Protein AF-A0A7S2JVD3-F1 (afdb_monomer_lite)

Organism: NCBI:txid1333877

Structure (mmCIF, N/CA/C/O backbone):
data_AF-A0A7S2JVD3-F1
#
_entry.id   AF-A0A7S2JVD3-F1
#
loop_
_atom_site.group_PDB
_atom_site.id
_atom_site.type_symbol
_atom_site.label_atom_id
_atom_site.label_alt_id
_atom_site.label_comp_id
_atom_site.label_asym_id
_atom_site.label_entity_id
_atom_site.label_seq_id
_atom_site.pdbx_PDB_ins_code
_atom_site.Cartn_x
_atom_site.Cartn_y
_atom_site.Cartn_z
_atom_site.occupancy
_atom_site.B_iso_or_equiv
_atom_site.auth_seq_id
_atom_site.auth_comp_id
_atom_site.auth_asym_id
_atom_site.auth_atom_id
_atom_site.pdbx_PDB_model_num
ATOM 1 N N . VAL A 1 1 ? 14.426 -7.772 -4.885 1.00 55.00 1 VAL A N 1
ATOM 2 C CA . VAL A 1 1 ? 14.436 -6.760 -5.965 1.00 55.00 1 VAL A CA 1
ATOM 3 C C . VAL A 1 1 ? 14.516 -5.378 -5.334 1.00 55.00 1 VAL A C 1
ATOM 5 O O . VAL A 1 1 ? 13.864 -5.169 -4.320 1.00 55.00 1 VAL A O 1
ATOM 8 N N . HIS A 1 2 ? 15.338 -4.471 -5.868 1.00 58.81 2 HIS A N 1
ATOM 9 C CA . HIS A 1 2 ? 15.378 -3.064 -5.453 1.00 58.81 2 HIS A CA 1
ATOM 10 C C . HIS A 1 2 ? 15.161 -2.204 -6.701 1.00 58.81 2 HIS A C 1
ATOM 12 O O . HIS A 1 2 ? 16.033 -2.142 -7.566 1.00 58.81 2 HIS A O 1
ATOM 18 N N . LEU A 1 3 ? 13.979 -1.600 -6.816 1.00 63.31 3 LEU A N 1
ATOM 19 C CA . LEU A 1 3 ? 13.594 -0.755 -7.946 1.00 63.31 3 LEU A CA 1
ATOM 20 C C . LEU A 1 3 ? 13.657 0.706 -7.526 1.00 63.31 3 LEU A C 1
ATOM 22 O O . LEU 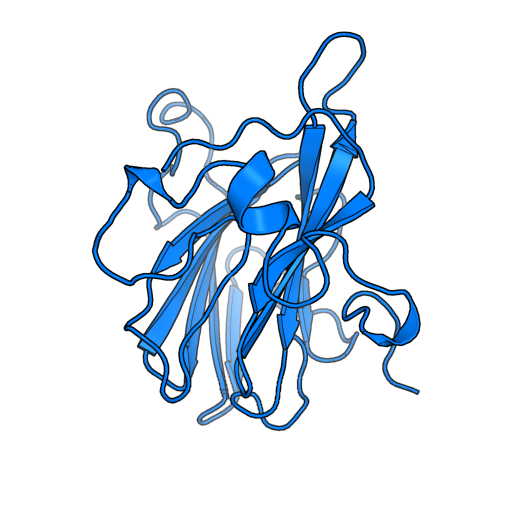A 1 3 ? 13.061 1.099 -6.525 1.00 63.31 3 LEU A O 1
ATOM 26 N N . ARG A 1 4 ? 14.378 1.511 -8.307 1.00 69.00 4 ARG A N 1
ATOM 27 C CA . ARG A 1 4 ? 14.451 2.956 -8.111 1.00 69.00 4 ARG A CA 1
ATOM 28 C C . ARG A 1 4 ? 13.531 3.638 -9.112 1.00 69.00 4 ARG A C 1
ATOM 30 O O . ARG A 1 4 ? 13.856 3.712 -10.292 1.00 69.00 4 ARG A O 1
ATOM 37 N N . ILE A 1 5 ? 12.409 4.140 -8.615 1.00 74.19 5 ILE A N 1
ATOM 38 C CA . ILE A 1 5 ? 11.438 4.906 -9.395 1.00 74.19 5 ILE A CA 1
ATOM 39 C C . ILE A 1 5 ? 11.741 6.389 -9.186 1.00 74.19 5 ILE A C 1
ATOM 41 O O . ILE A 1 5 ? 11.788 6.870 -8.054 1.00 74.19 5 ILE A O 1
ATOM 45 N N . LEU A 1 6 ? 12.033 7.094 -10.276 1.00 75.50 6 LEU A N 1
ATOM 46 C CA . LEU A 1 6 ? 12.283 8.541 -10.252 1.00 75.50 6 LEU A CA 1
ATOM 47 C C . LEU A 1 6 ? 11.038 9.344 -10.632 1.00 75.50 6 LEU A C 1
ATOM 49 O O . LEU A 1 6 ? 10.964 10.532 -10.341 1.00 75.50 6 LEU A O 1
ATOM 53 N N . ASP A 1 7 ? 10.076 8.677 -11.257 1.00 80.69 7 ASP A N 1
ATOM 54 C CA . ASP A 1 7 ? 8.875 9.284 -11.791 1.00 80.69 7 ASP A CA 1
ATOM 55 C C . ASP A 1 7 ? 7.756 9.387 -10.752 1.00 80.69 7 ASP A C 1
ATOM 57 O O . ASP A 1 7 ? 7.609 8.544 -9.865 1.00 80.69 7 ASP A O 1
ATOM 61 N N . GLU A 1 8 ? 6.897 10.384 -10.941 1.00 89.75 8 GLU A N 1
ATOM 62 C CA . GLU A 1 8 ? 5.630 10.517 -10.226 1.00 89.75 8 GLU A CA 1
ATOM 63 C C . GLU A 1 8 ? 4.485 9.820 -10.983 1.00 89.75 8 GLU A C 1
ATOM 65 O O . GLU A 1 8 ? 4.516 9.648 -12.213 1.00 89.75 8 GLU A O 1
ATOM 70 N N . GLY A 1 9 ? 3.453 9.422 -10.241 1.00 92.06 9 GLY A N 1
ATOM 71 C CA . GLY A 1 9 ? 2.233 8.817 -10.774 1.00 92.06 9 GLY A CA 1
ATOM 72 C C . GLY A 1 9 ? 1.771 7.590 -9.997 1.00 92.06 9 GLY A C 1
ATOM 73 O O . GLY A 1 9 ? 2.313 7.254 -8.948 1.00 92.06 9 GLY A O 1
ATOM 74 N N . ASP A 1 10 ? 0.762 6.911 -10.535 1.00 94.94 10 ASP A N 1
ATOM 75 C CA . ASP A 1 10 ? 0.218 5.688 -9.950 1.00 94.94 10 ASP A CA 1
ATOM 76 C C . ASP A 1 10 ? 0.787 4.467 -10.683 1.00 94.94 10 ASP A C 1
ATOM 78 O O . ASP A 1 10 ? 0.759 4.395 -11.916 1.00 94.94 10 ASP A O 1
ATOM 82 N N . PHE A 1 11 ? 1.315 3.513 -9.920 1.00 95.06 11 PHE A N 1
ATOM 83 C CA . PHE A 1 11 ? 2.015 2.341 -10.442 1.00 95.06 11 PHE A CA 1
ATOM 84 C C . PHE A 1 11 ? 1.494 1.055 -9.812 1.00 95.06 11 PHE A C 1
ATOM 86 O O . PHE A 1 11 ? 1.101 1.030 -8.640 1.00 95.06 11 PHE A O 1
ATOM 93 N N . TRP A 1 12 ? 1.535 -0.027 -10.586 1.00 95.44 12 TRP A N 1
ATOM 94 C CA . TRP A 1 12 ? 1.246 -1.367 -10.098 1.00 95.44 12 TRP A CA 1
ATOM 95 C C . TRP A 1 12 ? 2.380 -1.850 -9.193 1.00 95.44 12 TRP A C 1
ATOM 97 O O . TRP A 1 12 ? 3.503 -2.080 -9.640 1.00 95.44 12 TRP A O 1
ATOM 107 N N . ILE A 1 13 ? 2.077 -2.040 -7.911 1.00 95.25 13 ILE A N 1
ATOM 108 C CA . ILE A 1 13 ? 2.965 -2.737 -6.972 1.00 95.25 13 ILE A CA 1
ATOM 109 C C . ILE A 1 13 ? 2.809 -4.240 -7.151 1.00 95.25 13 ILE A C 1
ATOM 111 O O . ILE A 1 13 ? 3.799 -4.953 -7.302 1.00 95.25 13 ILE A O 1
ATOM 115 N N . VAL A 1 14 ? 1.556 -4.691 -7.190 1.00 95.56 14 VAL A N 1
ATOM 116 C CA . VAL A 1 14 ? 1.164 -6.042 -7.577 1.00 95.56 14 VAL A CA 1
ATOM 117 C C . VAL A 1 14 ? -0.074 -5.939 -8.446 1.00 95.56 14 VAL A C 1
ATOM 119 O O . VAL A 1 14 ? -1.053 -5.292 -8.083 1.00 95.56 14 VAL A O 1
ATOM 122 N N . ARG A 1 15 ? -0.043 -6.616 -9.581 1.00 95.31 15 ARG A N 1
ATOM 123 C CA . ARG A 1 15 ? -1.185 -6.851 -10.449 1.00 95.31 15 ARG A CA 1
ATOM 124 C C . ARG A 1 15 ? -1.339 -8.355 -10.614 1.00 95.31 15 ARG A C 1
ATOM 126 O O . ARG A 1 15 ? -0.342 -9.068 -10.653 1.00 95.31 15 ARG A O 1
ATOM 133 N N . SER A 1 16 ? -2.576 -8.823 -10.687 1.00 94.94 16 SER A N 1
ATOM 134 C CA . SER A 1 16 ? -2.995 -10.189 -11.030 1.00 94.94 16 SER A CA 1
ATOM 135 C C . SER A 1 16 ? -4.474 -10.157 -11.410 1.00 94.94 16 SER A C 1
ATOM 137 O O . SER A 1 16 ? -5.113 -9.112 -11.298 1.00 94.94 16 SER A O 1
ATOM 139 N N . ASP A 1 17 ? -5.042 -11.302 -11.779 1.00 94.50 17 ASP A N 1
ATOM 140 C CA . ASP A 1 17 ? -6.471 -11.410 -12.098 1.00 94.50 17 ASP A CA 1
ATOM 141 C C . ASP A 1 17 ? -7.398 -11.164 -10.889 1.00 94.50 17 ASP A C 1
ATOM 143 O O . ASP A 1 17 ? -8.602 -10.964 -11.057 1.00 94.50 17 ASP A O 1
ATOM 147 N N . CYS A 1 18 ? -6.878 -11.224 -9.655 1.00 95.62 18 CYS A N 1
ATOM 148 C CA . CYS A 1 18 ? -7.707 -11.128 -8.447 1.00 95.62 18 CYS A CA 1
ATOM 149 C C . CYS A 1 18 ? -7.205 -10.169 -7.366 1.00 95.62 18 CYS A C 1
ATOM 151 O O . CYS A 1 18 ? -8.016 -9.693 -6.571 1.00 95.62 18 CYS A O 1
ATOM 153 N N . VAL A 1 19 ? -5.906 -9.880 -7.338 1.00 97.25 19 VAL A N 1
ATOM 154 C CA . VA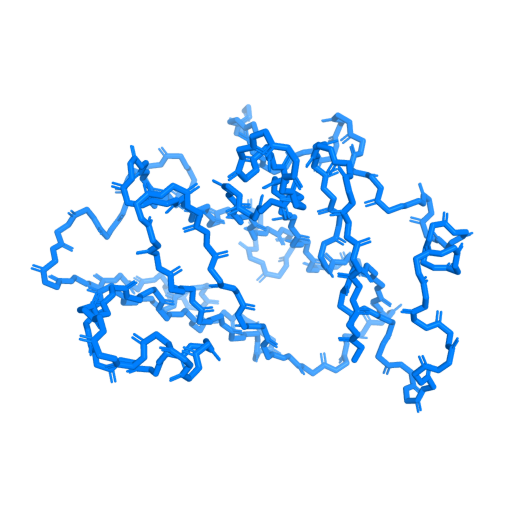L A 1 19 ? -5.246 -8.957 -6.410 1.00 97.25 19 VAL A CA 1
ATOM 155 C C . VAL A 1 19 ? -4.694 -7.774 -7.192 1.00 97.25 19 VAL A C 1
ATOM 157 O O . VAL A 1 19 ? -3.870 -7.949 -8.095 1.00 97.25 19 VAL A O 1
ATOM 160 N N . GLU A 1 20 ? -5.109 -6.580 -6.788 1.00 97.38 20 GLU A N 1
ATOM 161 C CA . GLU A 1 20 ? -4.702 -5.301 -7.356 1.00 97.38 20 GLU A CA 1
ATOM 162 C C . GLU A 1 20 ? -4.126 -4.433 -6.234 1.00 97.38 20 GLU A C 1
ATOM 164 O O . GLU A 1 20 ? -4.818 -4.086 -5.276 1.00 97.38 20 GLU A O 1
ATOM 169 N N . ILE A 1 21 ? -2.843 -4.093 -6.325 1.00 98.06 21 ILE A N 1
ATOM 170 C CA . ILE A 1 21 ? -2.156 -3.226 -5.368 1.00 98.06 21 ILE A CA 1
ATOM 171 C C . ILE A 1 21 ? -1.454 -2.123 -6.141 1.00 98.06 21 ILE A C 1
ATOM 173 O O . ILE A 1 21 ? -0.582 -2.380 -6.975 1.00 98.06 21 ILE A O 1
ATOM 177 N N . GLN A 1 22 ? -1.820 -0.887 -5.832 1.00 97.88 22 GLN A N 1
ATOM 178 C CA . GLN A 1 22 ? -1.284 0.311 -6.461 1.00 97.88 22 GLN A CA 1
ATOM 179 C C . GLN A 1 22 ? -0.575 1.165 -5.424 1.00 97.88 22 GLN A C 1
ATOM 181 O O . GLN A 1 22 ? -1.016 1.264 -4.279 1.00 97.88 22 GLN A O 1
ATOM 186 N N . ALA A 1 23 ? 0.492 1.833 -5.840 1.00 97.31 23 ALA A N 1
ATOM 187 C CA . ALA A 1 23 ? 1.093 2.901 -5.062 1.00 97.31 23 ALA A CA 1
ATOM 188 C C . ALA A 1 23 ? 1.094 4.189 -5.871 1.00 97.31 23 ALA A C 1
ATOM 190 O O . ALA A 1 23 ? 1.402 4.188 -7.064 1.00 97.31 23 ALA A O 1
ATOM 191 N N . ARG A 1 24 ? 0.778 5.286 -5.186 1.00 96.62 24 ARG A N 1
ATOM 192 C CA . ARG A 1 24 ? 0.973 6.639 -5.690 1.00 96.62 24 ARG A CA 1
ATOM 193 C C . ARG A 1 24 ? 2.367 7.100 -5.312 1.00 96.62 24 ARG A C 1
ATOM 195 O O . ARG A 1 24 ? 2.674 7.213 -4.127 1.00 96.62 24 ARG A O 1
ATOM 202 N N . TYR A 1 25 ? 3.186 7.371 -6.313 1.00 94.69 25 TYR A N 1
ATOM 203 C CA . TYR A 1 25 ? 4.524 7.918 -6.176 1.00 94.69 25 TYR A CA 1
ATOM 204 C C . TYR A 1 25 ? 4.465 9.428 -6.390 1.00 94.69 25 TYR A C 1
ATOM 206 O O . TYR A 1 25 ? 3.888 9.899 -7.371 1.00 94.69 25 TYR A O 1
ATOM 214 N N . GLY A 1 26 ? 5.067 10.183 -5.479 1.00 92.00 26 GLY A N 1
ATOM 215 C CA . GLY A 1 26 ? 5.192 11.635 -5.591 1.00 92.00 26 GLY A CA 1
ATOM 216 C C . GLY A 1 26 ? 6.562 12.116 -5.133 1.00 92.00 26 GLY A C 1
ATOM 217 O O . GLY A 1 26 ? 7.375 11.324 -4.648 1.00 92.00 26 GLY A O 1
ATOM 218 N N . THR A 1 27 ? 6.825 13.415 -5.285 1.00 85.50 27 THR A N 1
ATOM 219 C CA . THR A 1 27 ? 8.117 13.998 -4.913 1.00 85.50 27 THR A CA 1
ATOM 220 C C . THR A 1 27 ? 8.479 13.726 -3.446 1.00 85.50 27 THR A C 1
ATOM 222 O O . THR A 1 27 ? 7.693 13.971 -2.528 1.00 85.50 27 THR A O 1
ATOM 225 N N . GLY A 1 28 ? 9.703 13.241 -3.220 1.00 77.25 28 GLY A N 1
ATOM 226 C CA . GLY A 1 28 ? 10.333 13.210 -1.897 1.00 77.25 28 GLY A CA 1
ATOM 227 C C . GLY A 1 28 ? 10.939 14.558 -1.480 1.00 77.25 28 GLY A C 1
ATOM 228 O O . GLY A 1 28 ? 11.527 14.655 -0.405 1.00 77.25 28 GLY A O 1
ATOM 229 N N . GLY A 1 29 ? 10.824 15.585 -2.329 1.00 77.19 29 GLY A N 1
ATOM 230 C CA . GLY A 1 29 ? 11.543 16.853 -2.244 1.00 77.19 29 GLY A CA 1
ATOM 231 C C . GLY A 1 29 ? 12.508 17.046 -3.419 1.00 77.19 29 GLY A C 1
ATOM 232 O O . GLY A 1 29 ? 12.817 16.113 -4.164 1.00 77.19 29 GLY A O 1
ATOM 233 N N . GLU A 1 30 ? 12.992 18.275 -3.595 1.00 73.50 30 GLU A N 1
ATOM 234 C CA . GLU A 1 30 ? 13.892 18.634 -4.695 1.00 73.50 30 GLU A CA 1
ATOM 235 C C . GLU A 1 30 ? 15.173 17.776 -4.672 1.00 73.50 30 GLU A C 1
ATOM 237 O O . GLU A 1 30 ? 15.839 17.645 -3.644 1.00 73.50 30 GLU A O 1
ATOM 242 N N . GLY A 1 31 ? 15.495 17.138 -5.802 1.00 72.50 31 GLY A N 1
ATOM 243 C CA . GLY A 1 31 ? 16.666 16.262 -5.943 1.00 72.50 31 GLY A CA 1
ATOM 244 C C . GLY A 1 31 ? 16.551 14.875 -5.292 1.00 72.50 31 GLY A C 1
ATOM 245 O O . GLY A 1 31 ? 17.508 14.102 -5.365 1.00 72.50 31 GLY A O 1
ATOM 246 N N . SER A 1 32 ? 15.409 14.532 -4.685 1.00 79.56 32 SER A N 1
ATOM 247 C CA . SER A 1 32 ? 15.179 13.226 -4.048 1.00 79.56 32 SER A CA 1
ATOM 248 C C . SER A 1 32 ? 14.400 12.264 -4.960 1.00 79.56 32 SER A C 1
ATOM 250 O O . SER A 1 32 ? 13.604 12.720 -5.779 1.00 79.56 32 SER A O 1
ATOM 252 N N . PRO A 1 33 ? 14.600 10.933 -4.844 1.00 81.56 33 PRO A N 1
ATOM 253 C CA . PRO A 1 33 ? 13.744 9.950 -5.512 1.00 81.56 33 PRO A CA 1
ATOM 254 C C . PRO A 1 33 ? 12.266 10.115 -5.136 1.00 81.56 33 PRO A C 1
ATOM 256 O O . PRO A 1 33 ? 11.946 10.676 -4.083 1.00 81.56 33 PRO A O 1
ATOM 259 N N . ALA A 1 34 ? 11.375 9.576 -5.970 1.00 89.44 34 ALA A N 1
ATOM 260 C CA . ALA A 1 34 ? 9.961 9.524 -5.640 1.00 89.44 34 ALA A CA 1
ATOM 261 C C . ALA A 1 34 ? 9.721 8.619 -4.419 1.00 89.44 34 ALA A C 1
ATOM 263 O O . ALA A 1 34 ? 10.397 7.605 -4.227 1.00 89.44 34 ALA A O 1
ATOM 264 N N . VAL A 1 35 ? 8.741 8.992 -3.601 1.00 93.00 35 VAL A N 1
ATOM 265 C CA . VAL A 1 35 ? 8.330 8.268 -2.392 1.00 93.00 35 VAL A CA 1
ATOM 266 C C . VAL A 1 35 ? 6.884 7.806 -2.524 1.00 93.00 35 VAL A C 1
ATOM 268 O O . VAL A 1 35 ? 6.101 8.411 -3.258 1.00 93.00 35 VAL A O 1
ATOM 271 N N . ILE A 1 36 ? 6.504 6.756 -1.793 1.00 96.12 36 ILE A N 1
ATOM 272 C CA . ILE A 1 36 ? 5.112 6.297 -1.762 1.00 96.12 36 ILE A CA 1
ATOM 273 C C . ILE A 1 36 ? 4.291 7.279 -0.918 1.00 96.12 36 ILE A C 1
ATOM 275 O O . ILE A 1 36 ? 4.517 7.424 0.282 1.00 96.12 36 ILE A O 1
ATOM 279 N N . GLN A 1 37 ? 3.323 7.939 -1.543 1.00 96.44 37 GLN A N 1
ATOM 280 C CA . GLN A 1 37 ? 2.399 8.889 -0.920 1.00 96.44 37 GLN A CA 1
ATOM 281 C C . GLN A 1 37 ? 1.000 8.313 -0.691 1.00 96.44 37 GLN A C 1
ATOM 283 O O . GLN A 1 37 ? 0.207 8.924 0.013 1.00 96.44 37 GLN A O 1
ATOM 288 N N . ALA A 1 38 ? 0.685 7.152 -1.259 1.00 97.94 38 ALA A N 1
ATOM 289 C CA . ALA A 1 38 ? -0.489 6.367 -0.897 1.00 97.94 38 ALA A CA 1
ATOM 290 C C . ALA A 1 38 ? -0.316 4.924 -1.376 1.00 97.94 38 ALA A C 1
ATOM 292 O O . ALA A 1 38 ? 0.331 4.681 -2.396 1.00 97.94 38 ALA A O 1
ATOM 293 N N . LEU A 1 39 ? -0.925 3.982 -0.66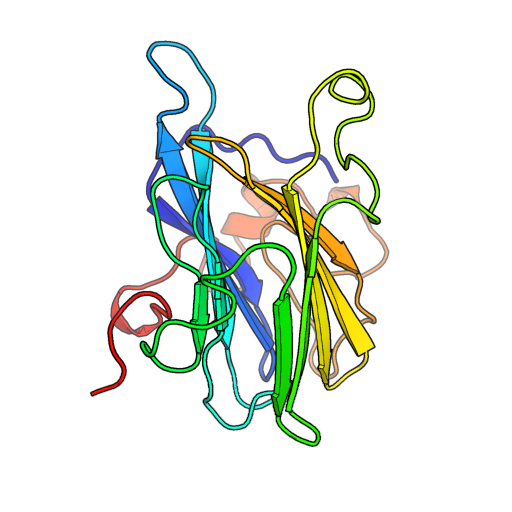5 1.00 98.62 39 LEU A N 1
ATOM 294 C CA . LEU A 1 39 ? -1.061 2.584 -1.065 1.00 98.62 39 LEU A CA 1
ATOM 295 C C . LEU A 1 39 ? -2.552 2.258 -1.167 1.00 98.62 39 LEU A C 1
ATOM 297 O O . LEU A 1 39 ? -3.288 2.514 -0.219 1.00 98.62 39 LEU A O 1
ATOM 301 N N . ALA A 1 40 ? -2.989 1.679 -2.281 1.00 98.56 40 ALA A N 1
ATOM 302 C CA . ALA A 1 40 ? -4.343 1.168 -2.460 1.00 98.56 40 ALA A CA 1
ATOM 303 C C . ALA A 1 40 ? -4.319 -0.339 -2.719 1.00 98.56 40 ALA A C 1
ATOM 305 O O . ALA A 1 40 ? -3.465 -0.838 -3.450 1.00 98.56 40 ALA A O 1
ATOM 306 N N . VAL A 1 41 ? -5.275 -1.048 -2.126 1.00 98.62 41 VAL A N 1
ATOM 307 C CA . VAL A 1 41 ? -5.444 -2.499 -2.226 1.00 98.62 41 VAL A CA 1
ATOM 308 C C . VAL A 1 41 ? -6.889 -2.780 -2.611 1.00 98.62 41 VAL A C 1
ATOM 310 O O . VAL A 1 41 ? -7.806 -2.296 -1.946 1.00 98.62 41 VAL A O 1
ATOM 313 N N . GLY A 1 42 ? -7.088 -3.560 -3.667 1.00 97.69 42 GLY A N 1
ATOM 314 C CA . GLY A 1 42 ? -8.396 -3.895 -4.216 1.00 97.69 42 GLY A CA 1
ATOM 315 C C . GLY A 1 42 ? -8.361 -5.159 -5.071 1.00 97.69 42 GLY A C 1
ATOM 316 O O . GLY A 1 42 ? -7.385 -5.910 -5.074 1.00 97.69 42 GLY A O 1
ATOM 317 N N . GLY A 1 43 ? -9.448 -5.401 -5.793 1.00 96.31 43 GLY A N 1
ATOM 318 C CA . GLY A 1 43 ? -9.619 -6.572 -6.649 1.00 96.31 43 GLY A CA 1
ATOM 319 C C . GLY A 1 43 ? -10.643 -7.566 -6.104 1.00 96.31 43 GLY A C 1
ATOM 320 O O . GLY A 1 43 ? -11.214 -7.413 -5.018 1.00 96.31 43 GLY A O 1
ATOM 321 N N . SER A 1 44 ? -10.905 -8.611 -6.887 1.00 96.94 44 SER A N 1
ATOM 322 C CA . SER A 1 44 ? -11.947 -9.597 -6.583 1.00 96.94 44 SER A CA 1
ATOM 323 C C . SER A 1 44 ? -11.662 -10.406 -5.314 1.00 96.94 44 SER A C 1
ATOM 325 O O . SER A 1 44 ? -12.605 -10.844 -4.654 1.00 96.94 44 SER A O 1
ATOM 327 N N . PHE A 1 45 ? -10.394 -10.538 -4.901 1.00 96.75 45 PHE A N 1
ATOM 328 C CA . PHE A 1 45 ? -10.040 -11.195 -3.638 1.00 96.75 45 PHE A CA 1
ATOM 329 C C . PHE A 1 45 ? -10.553 -10.440 -2.402 1.00 96.75 45 PHE A C 1
ATOM 331 O O . PHE A 1 45 ? -10.775 -11.059 -1.363 1.00 96.75 45 PHE A O 1
ATOM 338 N N . LEU A 1 46 ? -10.798 -9.132 -2.536 1.00 97.50 46 LEU A N 1
ATOM 339 C CA . LEU A 1 46 ? -11.451 -8.284 -1.538 1.00 97.50 46 LEU A CA 1
ATOM 340 C C . LEU A 1 46 ? -12.931 -8.042 -1.843 1.00 97.50 46 LEU A C 1
ATOM 342 O O . LEU A 1 46 ? -13.534 -7.150 -1.261 1.00 97.50 46 LEU A O 1
ATOM 346 N N . GLN A 1 47 ? -13.538 -8.825 -2.738 1.00 97.31 47 GLN A N 1
ATOM 347 C CA . GLN A 1 47 ? -14.949 -8.682 -3.122 1.00 97.31 47 GLN A CA 1
ATOM 348 C C . GLN A 1 47 ? -15.286 -7.273 -3.649 1.00 97.31 47 GLN A C 1
ATOM 350 O O . GLN A 1 47 ? -16.400 -6.789 -3.481 1.00 97.31 47 GLN A O 1
ATOM 355 N N . GLY A 1 48 ? -14.315 -6.608 -4.287 1.00 96.06 48 GLY A N 1
ATOM 356 C CA . GLY A 1 48 ? -14.464 -5.247 -4.813 1.00 96.06 48 GLY A CA 1
ATOM 357 C C . GLY A 1 48 ? -14.246 -4.132 -3.785 1.00 96.06 48 GLY A C 1
ATOM 358 O O . GLY A 1 48 ? -14.199 -2.967 -4.180 1.00 96.06 48 GLY A O 1
ATOM 359 N N . HIS A 1 49 ? -14.058 -4.469 -2.505 1.00 97.50 49 HIS A N 1
ATOM 360 C CA . HIS A 1 49 ? -13.717 -3.499 -1.470 1.00 97.50 49 HIS A CA 1
ATOM 361 C C . HIS A 1 49 ? -12.309 -2.934 -1.650 1.00 97.50 49 HIS A C 1
ATOM 363 O O . HIS A 1 49 ? -11.427 -3.573 -2.237 1.00 97.50 49 HIS A O 1
ATOM 369 N N . ARG A 1 50 ? -12.095 -1.730 -1.112 1.00 97.56 50 ARG A N 1
ATOM 370 C CA . ARG A 1 50 ? -10.827 -1.005 -1.230 1.00 97.56 50 ARG A CA 1
ATOM 371 C C . ARG A 1 50 ? -10.306 -0.564 0.126 1.00 97.56 50 ARG A C 1
ATOM 373 O O . ARG A 1 50 ? -10.996 0.140 0.860 1.00 97.56 50 ARG A O 1
ATOM 380 N N . LEU A 1 51 ? -9.053 -0.911 0.408 1.00 98.56 51 LEU A N 1
ATOM 381 C CA . LEU A 1 51 ? -8.275 -0.347 1.509 1.00 98.56 51 LEU A CA 1
ATOM 382 C C . LEU A 1 51 ? -7.275 0.658 0.936 1.00 98.56 51 LEU A C 1
ATOM 384 O O . LEU A 1 51 ? -6.459 0.291 0.092 1.00 98.56 51 LEU A O 1
ATOM 388 N N . ILE A 1 52 ? -7.304 1.900 1.418 1.00 98.62 52 ILE A N 1
ATOM 389 C CA . ILE A 1 52 ? -6.317 2.928 1.067 1.00 98.62 52 ILE A CA 1
ATOM 390 C C . ILE A 1 52 ? -5.596 3.377 2.335 1.00 98.62 52 ILE A C 1
ATOM 392 O O . ILE A 1 52 ? -6.229 3.673 3.345 1.00 98.62 52 ILE A O 1
ATOM 396 N N . VAL A 1 53 ? -4.267 3.433 2.283 1.00 98.62 53 VAL A N 1
ATOM 397 C CA . VAL A 1 53 ? -3.402 3.914 3.364 1.00 98.62 53 VAL A CA 1
ATOM 398 C C . VAL A 1 53 ? -2.595 5.099 2.847 1.00 98.62 53 VAL A C 1
ATOM 400 O O . VAL A 1 53 ? -1.860 4.961 1.873 1.00 98.62 53 VAL A O 1
ATOM 403 N N . GLU A 1 54 ? -2.695 6.248 3.512 1.00 98.44 54 GLU A N 1
ATOM 404 C CA . GLU A 1 54 ? -1.903 7.453 3.224 1.00 98.44 54 GLU A CA 1
ATOM 405 C C . GLU A 1 54 ? -0.907 7.760 4.363 1.00 98.44 54 GLU A C 1
ATOM 407 O O . GLU A 1 54 ? -1.032 7.212 5.467 1.00 98.44 54 GLU A O 1
ATOM 412 N N . PRO A 1 55 ? 0.091 8.643 4.156 1.00 97.75 55 PRO A N 1
ATOM 413 C CA . PRO A 1 55 ? 0.977 9.165 5.196 1.00 97.75 55 PRO A CA 1
ATOM 414 C C . PRO A 1 55 ? 0.224 9.767 6.383 1.00 97.75 55 PRO A C 1
ATOM 416 O O . PRO A 1 55 ? -0.995 9.921 6.362 1.00 97.75 55 PRO A O 1
ATOM 419 N N . ARG A 1 56 ? 0.936 10.149 7.450 1.00 96.81 56 ARG A N 1
ATOM 420 C CA . ARG A 1 56 ? 0.298 10.727 8.654 1.00 96.81 56 ARG A CA 1
ATOM 421 C C . ARG A 1 56 ? -0.419 12.054 8.402 1.00 96.81 56 ARG A C 1
ATOM 423 O O . ARG A 1 56 ? -1.224 12.451 9.235 1.00 96.81 56 ARG A O 1
ATOM 430 N N . SER A 1 57 ? -0.113 12.729 7.298 1.00 94.25 57 SER A N 1
ATOM 431 C CA . SER A 1 57 ? -0.833 13.912 6.822 1.00 94.25 57 SER A CA 1
ATOM 432 C C . SER A 1 57 ? -2.190 13.599 6.181 1.00 94.25 57 SER A C 1
ATOM 434 O O . SER A 1 57 ? -2.943 14.529 5.920 1.00 94.25 57 SER A O 1
ATOM 436 N N . GLY A 1 58 ? -2.475 12.326 5.899 1.00 95.88 58 GLY A N 1
ATOM 437 C CA . GLY A 1 58 ? -3.711 11.848 5.288 1.00 95.88 58 GLY A CA 1
ATOM 438 C C . GLY A 1 58 ? -4.411 10.783 6.132 1.00 95.88 58 GLY A C 1
ATOM 439 O O . GLY A 1 58 ? -4.139 10.605 7.327 1.00 95.88 58 GLY A O 1
ATOM 440 N N . GLN A 1 59 ? -5.311 10.051 5.490 1.00 97.44 59 GLN A N 1
ATOM 441 C CA . GLN A 1 59 ? -6.237 9.120 6.126 1.00 97.44 59 GLN A CA 1
ATOM 442 C C . GLN A 1 59 ? -5.966 7.658 5.756 1.00 97.44 59 GLN A C 1
ATOM 444 O O . GLN A 1 59 ? -5.195 7.325 4.857 1.00 97.44 59 GLN A O 1
ATOM 449 N N . ILE A 1 60 ? -6.592 6.758 6.509 1.00 98.56 60 ILE A N 1
ATOM 450 C CA . ILE A 1 60 ? -6.736 5.360 6.116 1.00 98.56 60 ILE A CA 1
ATOM 451 C C . ILE A 1 60 ? -8.219 5.169 5.826 1.00 98.56 60 ILE A C 1
ATOM 453 O O . ILE A 1 60 ? -9.049 5.569 6.642 1.00 98.56 60 ILE A O 1
ATOM 457 N N . THR A 1 61 ? -8.574 4.604 4.677 1.00 98.38 61 THR A N 1
ATOM 458 C CA . THR A 1 61 ? -9.979 4.405 4.306 1.00 98.38 61 THR A CA 1
ATOM 459 C C . THR A 1 61 ? -10.289 2.972 3.934 1.00 98.38 61 THR A C 1
ATOM 461 O O . THR A 1 61 ? -9.465 2.263 3.359 1.00 98.38 61 THR A O 1
ATOM 464 N N . TRP A 1 62 ? -11.513 2.573 4.260 1.00 97.81 62 TRP A N 1
ATOM 465 C CA . TRP A 1 62 ? -12.171 1.385 3.747 1.00 97.81 62 TRP A CA 1
ATOM 466 C C . TRP A 1 62 ? -13.388 1.843 2.942 1.00 97.81 62 TRP A C 1
ATOM 468 O O . TRP A 1 62 ? -14.282 2.482 3.495 1.00 97.81 62 TRP A O 1
ATOM 478 N N . ASP A 1 63 ? -13.388 1.595 1.633 1.00 96.31 63 ASP A N 1
ATOM 479 C CA . ASP A 1 63 ? -14.417 2.070 0.692 1.00 96.31 63 ASP A CA 1
ATOM 480 C C . ASP A 1 63 ? -14.691 3.582 0.787 1.00 96.31 63 ASP A C 1
ATOM 482 O O . ASP A 1 63 ? -15.828 4.048 0.743 1.00 96.31 63 ASP A O 1
ATOM 486 N N . GLY A 1 64 ? -13.628 4.371 0.972 1.00 95.81 64 GLY A N 1
ATOM 487 C CA . GLY A 1 64 ? -13.716 5.828 1.109 1.00 95.81 64 GLY A CA 1
ATOM 488 C C . GLY A 1 64 ? -14.161 6.321 2.490 1.00 95.81 64 GLY A C 1
ATOM 489 O O . GLY A 1 64 ? -14.051 7.515 2.763 1.00 95.81 64 GLY A O 1
ATOM 490 N N . VAL A 1 65 ? -14.588 5.431 3.388 1.00 96.75 65 VAL A N 1
ATOM 491 C CA . VAL A 1 65 ? -14.901 5.772 4.781 1.00 96.75 65 VAL A CA 1
ATOM 492 C C . VAL A 1 65 ? -13.627 5.711 5.611 1.00 96.75 65 VAL A C 1
ATOM 494 O O . VAL A 1 65 ? -12.898 4.721 5.562 1.00 96.75 65 VAL A O 1
ATOM 497 N N . GLU A 1 66 ? -13.347 6.764 6.381 1.00 97.88 66 GLU A N 1
ATOM 498 C CA . GLU A 1 66 ? -12.191 6.782 7.275 1.00 97.88 66 GLU A CA 1
ATOM 499 C C . GLU A 1 66 ? -12.281 5.651 8.308 1.00 97.88 66 GLU A C 1
ATOM 501 O O . GLU A 1 66 ? -13.274 5.485 9.019 1.00 97.88 66 GLU A O 1
ATOM 506 N N . VAL A 1 67 ? -11.201 4.885 8.399 1.00 98.31 67 VAL A N 1
ATOM 507 C CA . VAL A 1 67 ? -10.979 3.842 9.395 1.00 98.31 67 VAL A CA 1
ATOM 508 C C . VAL A 1 67 ? -9.636 4.087 10.066 1.00 98.31 67 VAL A C 1
ATOM 510 O O . VAL A 1 67 ? -8.783 4.796 9.545 1.00 98.31 67 VAL A O 1
ATOM 513 N N . LEU A 1 68 ? -9.420 3.492 11.238 1.00 98.06 68 LEU A N 1
ATOM 514 C CA . LEU A 1 68 ? -8.148 3.605 11.960 1.00 98.06 68 LEU A CA 1
ATOM 515 C C . LEU A 1 68 ? -7.698 5.062 12.255 1.00 98.06 68 LEU A C 1
ATOM 517 O O . LEU A 1 68 ? -6.505 5.329 12.392 1.00 98.06 68 LEU A O 1
ATOM 521 N N . GLY A 1 69 ? -8.638 6.011 12.377 1.00 95.56 69 GLY A N 1
ATOM 522 C CA . GLY A 1 69 ? -8.335 7.427 12.649 1.00 95.56 69 GLY A CA 1
ATOM 523 C C . GLY A 1 69 ? -7.793 7.696 14.063 1.00 95.56 69 GLY A C 1
ATOM 524 O O . GLY A 1 69 ? -7.042 8.645 14.288 1.00 95.56 69 GLY A O 1
ATOM 525 N N . ALA A 1 70 ? -8.114 6.829 15.030 1.00 96.94 70 ALA A N 1
ATOM 526 C CA . ALA A 1 70 ? -7.552 6.878 16.381 1.00 96.94 70 ALA A CA 1
ATOM 527 C C . ALA A 1 70 ? -6.228 6.100 16.478 1.00 96.94 70 ALA A C 1
ATOM 529 O O . ALA A 1 70 ? -5.990 5.152 15.730 1.00 96.94 70 ALA A O 1
ATOM 530 N N . PHE A 1 71 ? -5.375 6.463 17.438 1.00 96.94 71 PHE A N 1
ATOM 531 C CA . PHE A 1 71 ? -4.117 5.764 17.698 1.00 96.94 71 PHE A CA 1
ATOM 532 C C . PHE A 1 71 ? -3.960 5.437 19.194 1.00 96.94 71 PHE A C 1
ATOM 534 O O . PHE A 1 71 ? -3.869 6.374 19.992 1.00 96.94 71 PHE A O 1
ATOM 541 N N . PRO A 1 72 ? -3.874 4.151 19.582 1.00 98.19 72 PRO A N 1
ATOM 542 C CA . PRO A 1 72 ? -4.000 2.967 18.729 1.00 98.19 72 PRO A CA 1
ATOM 543 C C . PRO A 1 72 ? -5.456 2.695 18.310 1.00 98.19 72 PRO A C 1
ATOM 545 O O . PRO A 1 72 ? -6.397 3.128 18.977 1.00 98.19 72 PRO A O 1
ATOM 548 N N . SER A 1 73 ? -5.653 1.948 17.225 1.00 98.56 73 SER A N 1
ATOM 549 C CA . SER A 1 73 ? -6.975 1.447 16.821 1.00 98.56 73 SER A CA 1
ATOM 550 C C . SER A 1 73 ? -6.881 0.174 15.979 1.00 98.56 73 SER A C 1
ATOM 552 O O . SER A 1 73 ? -5.807 -0.204 15.512 1.00 98.56 73 SER A O 1
ATOM 554 N N . ALA A 1 74 ? -8.009 -0.516 15.810 1.00 98.56 74 ALA A N 1
ATOM 555 C CA . ALA A 1 74 ? -8.106 -1.710 14.981 1.00 98.56 74 ALA A CA 1
ATOM 556 C C . ALA A 1 74 ? -9.481 -1.811 14.316 1.00 98.56 74 ALA A C 1
ATOM 558 O O . ALA A 1 74 ? -10.478 -1.339 14.864 1.00 98.56 74 ALA A O 1
ATOM 559 N N . ILE A 1 75 ? -9.524 -2.469 13.161 1.00 98.25 75 ILE A N 1
ATOM 560 C CA . ILE A 1 75 ? -10.746 -2.838 12.449 1.00 98.25 75 ILE A CA 1
ATOM 561 C C . ILE A 1 75 ? -10.713 -4.317 12.074 1.00 98.25 75 ILE A C 1
ATOM 563 O O . ILE A 1 75 ? -9.653 -4.928 11.915 1.00 98.25 75 ILE A O 1
ATOM 567 N N . SER A 1 76 ? -11.897 -4.892 11.904 1.00 98.44 76 SER A N 1
ATOM 568 C CA . SER A 1 76 ? -12.052 -6.232 11.357 1.00 98.44 76 SER A CA 1
ATOM 569 C C . SER A 1 76 ? -13.317 -6.286 10.514 1.00 98.44 76 SER A C 1
ATOM 571 O O . SER A 1 76 ? -14.408 -6.051 11.026 1.00 98.44 76 SER A O 1
ATOM 573 N N . VAL A 1 77 ? -13.168 -6.649 9.244 1.00 97.81 77 VAL A N 1
ATOM 574 C CA . VAL A 1 77 ? -14.263 -7.005 8.342 1.00 97.81 77 VAL A CA 1
ATOM 575 C C . VAL A 1 77 ? -14.118 -8.491 8.052 1.00 97.81 77 VAL A C 1
ATOM 577 O O . VAL A 1 77 ? -13.086 -8.942 7.550 1.00 9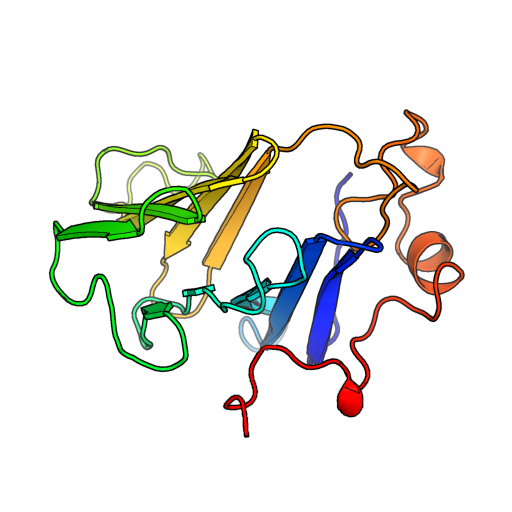7.81 77 VAL A O 1
ATOM 580 N N . GLN A 1 78 ? -15.121 -9.271 8.450 1.00 97.06 78 GLN A N 1
ATOM 581 C CA . GLN A 1 78 ? -15.039 -10.728 8.449 1.00 97.06 78 GLN A CA 1
ATOM 582 C C . GLN A 1 78 ? -14.661 -11.269 7.065 1.00 97.06 78 GLN A C 1
ATOM 584 O O . GLN A 1 78 ? -15.351 -11.028 6.081 1.00 97.06 78 GLN A O 1
ATOM 589 N N . GLY A 1 79 ? -13.565 -12.031 7.014 1.00 96.00 79 GLY A N 1
ATOM 590 C CA . GLY A 1 79 ? -13.079 -12.664 5.787 1.00 96.00 79 GLY A CA 1
ATOM 591 C C . GLY A 1 79 ? -12.430 -11.717 4.774 1.00 96.00 79 GLY A C 1
ATOM 592 O O . GLY A 1 79 ? -12.014 -12.201 3.729 1.00 96.00 79 GLY A O 1
ATOM 593 N N . LEU A 1 80 ? -12.326 -10.417 5.070 1.00 97.88 80 LEU A N 1
ATOM 594 C CA . LEU A 1 80 ? -11.837 -9.400 4.134 1.00 97.88 80 LEU A CA 1
ATOM 595 C C . LEU A 1 80 ? -10.638 -8.623 4.664 1.00 97.88 80 LEU A C 1
ATOM 597 O O . LEU A 1 80 ? -9.656 -8.469 3.954 1.00 97.88 80 LEU A O 1
ATOM 601 N N . VAL A 1 81 ? -10.677 -8.140 5.902 1.00 98.31 81 VAL A N 1
ATOM 602 C CA . VAL A 1 81 ? -9.523 -7.441 6.472 1.00 98.31 81 VAL A CA 1
ATOM 603 C C . VAL A 1 81 ? -9.507 -7.572 7.981 1.00 98.31 81 VAL A C 1
ATOM 605 O O . VAL A 1 81 ? -10.529 -7.425 8.649 1.00 98.31 81 VAL A O 1
ATOM 608 N N . ARG A 1 82 ? -8.320 -7.798 8.531 1.00 98.62 82 ARG A N 1
ATOM 609 C CA . ARG A 1 82 ? -8.017 -7.525 9.932 1.00 98.62 82 ARG A CA 1
ATOM 610 C C . ARG A 1 82 ? -6.847 -6.562 9.957 1.00 98.62 82 ARG A C 1
ATOM 612 O O . ARG A 1 82 ? -5.765 -6.938 9.521 1.00 98.62 82 ARG A O 1
ATOM 619 N N . ALA A 1 83 ? -7.065 -5.343 10.440 1.00 98.38 83 ALA A N 1
ATOM 620 C CA . ALA A 1 83 ? -6.029 -4.319 10.434 1.00 98.38 83 ALA A CA 1
ATOM 621 C C . ALA A 1 83 ? -5.923 -3.584 11.769 1.00 98.38 83 ALA A C 1
ATOM 623 O O . ALA A 1 83 ? -6.921 -3.384 12.463 1.00 98.38 83 ALA A O 1
ATOM 624 N N . SER A 1 84 ? -4.713 -3.157 12.110 1.00 98.56 84 SER A N 1
ATOM 625 C CA . SER A 1 84 ? -4.417 -2.338 13.286 1.00 98.56 84 SER A CA 1
ATOM 626 C C . SER A 1 84 ? -3.514 -1.173 12.928 1.00 98.56 84 SER A C 1
ATOM 628 O O . SER A 1 84 ? -2.669 -1.295 12.047 1.00 98.56 84 SER A O 1
ATOM 630 N N . TYR A 1 85 ? -3.677 -0.063 13.643 1.00 98.69 85 TYR A N 1
ATOM 631 C CA . TYR A 1 85 ? -2.800 1.098 13.595 1.00 98.69 85 TYR A CA 1
ATOM 632 C C . TYR A 1 85 ? -2.226 1.359 14.991 1.00 98.69 85 TYR A C 1
ATOM 634 O O . TYR A 1 85 ? -2.944 1.828 15.877 1.00 98.69 85 TYR A O 1
ATOM 642 N N . ASP A 1 86 ? -0.952 1.019 15.200 1.00 98.44 86 ASP A N 1
ATOM 643 C CA . ASP A 1 86 ? -0.252 1.150 16.486 1.00 98.44 86 ASP A CA 1
ATOM 644 C C . ASP A 1 86 ? 1.284 1.294 16.321 1.00 98.44 86 ASP A C 1
ATOM 646 O O . ASP A 1 86 ? 1.776 1.589 15.229 1.00 98.44 86 ASP A O 1
ATOM 650 N N . ASP A 1 87 ? 2.044 1.196 17.418 1.00 97.25 87 ASP A N 1
ATOM 651 C CA . ASP A 1 87 ? 3.514 1.268 17.473 1.00 97.25 87 ASP A CA 1
ATOM 652 C C . ASP A 1 87 ? 4.190 -0.069 17.831 1.00 97.25 87 ASP A C 1
ATOM 654 O O . ASP A 1 87 ? 5.373 -0.084 18.172 1.00 97.25 87 ASP A O 1
ATOM 658 N N . ARG A 1 88 ? 3.470 -1.196 17.757 1.00 93.25 88 ARG A N 1
ATOM 659 C CA . ARG A 1 88 ? 3.985 -2.514 18.176 1.00 93.25 88 ARG A CA 1
ATOM 660 C C . ARG A 1 88 ? 4.706 -3.280 17.067 1.00 93.25 88 ARG A C 1
ATOM 662 O O . ARG A 1 88 ? 5.325 -4.304 17.353 1.00 93.25 88 ARG A O 1
ATOM 669 N N . GLY A 1 89 ? 4.594 -2.806 15.829 1.00 87.06 89 GLY A N 1
ATOM 670 C CA . GLY A 1 89 ? 5.238 -3.396 14.659 1.00 87.06 89 GLY A CA 1
ATOM 671 C C . GLY A 1 89 ? 6.747 -3.154 14.589 1.00 87.06 89 GLY A C 1
ATOM 672 O O . GLY A 1 89 ? 7.371 -2.629 15.512 1.00 87.06 89 GLY A O 1
ATOM 673 N N . ALA A 1 90 ? 7.335 -3.515 13.451 1.00 90.06 90 ALA A N 1
ATOM 674 C CA . ALA A 1 90 ? 8.738 -3.250 13.151 1.00 90.06 90 ALA A CA 1
ATOM 675 C C . ALA A 1 90 ? 8.901 -2.050 12.209 1.00 90.06 90 ALA A C 1
ATOM 677 O O . ALA A 1 90 ? 8.072 -1.811 11.322 1.00 90.06 90 ALA A O 1
ATOM 678 N N . HIS A 1 91 ? 10.017 -1.339 12.365 1.00 95.62 91 HIS A N 1
ATOM 679 C CA . HIS A 1 91 ? 10.511 -0.436 11.334 1.00 95.62 91 HIS A CA 1
ATOM 680 C C . HIS A 1 91 ? 10.959 -1.247 10.122 1.00 95.62 91 HIS A C 1
ATOM 682 O O . HIS A 1 91 ? 11.783 -2.153 10.248 1.00 95.62 91 HIS A O 1
ATOM 688 N N . ILE A 1 92 ? 10.424 -0.907 8.953 1.00 96.19 92 ILE A N 1
ATOM 689 C CA . ILE A 1 92 ? 10.831 -1.496 7.676 1.00 96.19 92 ILE A CA 1
ATOM 690 C C . ILE A 1 92 ? 12.256 -1.045 7.351 1.00 96.19 92 ILE A C 1
ATOM 692 O O . ILE A 1 92 ? 13.116 -1.874 7.056 1.00 96.19 92 ILE A O 1
ATOM 696 N N . ASP A 1 93 ? 12.531 0.255 7.486 1.00 92.62 93 ASP A N 1
ATOM 697 C CA . ASP A 1 93 ? 13.893 0.773 7.489 1.00 92.62 93 ASP A CA 1
ATOM 698 C C . ASP A 1 93 ? 14.468 0.770 8.912 1.00 92.62 93 ASP A C 1
ATOM 700 O O . ASP A 1 93 ? 14.157 1.620 9.752 1.00 92.62 93 ASP A O 1
ATOM 704 N N . SER A 1 94 ? 15.367 -0.180 9.167 1.00 91.75 94 SER A N 1
ATOM 705 C CA . SER A 1 94 ? 16.097 -0.286 10.435 1.00 91.75 94 SER A CA 1
ATOM 706 C C . SER A 1 94 ? 16.896 0.974 10.807 1.00 91.75 94 SER A C 1
ATOM 708 O O . SER A 1 94 ? 17.144 1.201 11.993 1.00 91.75 94 SER A O 1
ATOM 710 N N . SER A 1 95 ? 17.259 1.825 9.838 1.00 92.31 95 SER A N 1
ATOM 711 C CA . SER A 1 95 ? 17.951 3.095 10.092 1.00 92.31 95 SER A CA 1
ATOM 712 C C . SER A 1 95 ? 17.077 4.093 10.864 1.00 92.31 95 SER A C 1
ATOM 714 O O . SER A 1 95 ? 17.588 4.970 11.564 1.00 92.31 95 SER A O 1
ATOM 716 N N . LEU A 1 96 ? 15.753 3.911 10.811 1.00 92.62 96 LEU A N 1
ATOM 717 C CA . LEU A 1 96 ? 14.760 4.760 11.461 1.00 92.62 96 LEU A CA 1
ATOM 718 C C . LEU A 1 96 ? 14.310 4.227 12.829 1.00 92.62 96 LEU A C 1
ATOM 720 O O . LEU A 1 96 ? 13.405 4.808 13.428 1.00 92.62 96 LEU A O 1
ATOM 724 N N . ALA A 1 97 ? 14.947 3.179 13.367 1.00 91.38 97 ALA A N 1
ATOM 725 C CA . ALA A 1 97 ? 14.547 2.515 14.615 1.00 91.38 97 ALA A CA 1
ATOM 726 C C . ALA A 1 97 ? 14.478 3.443 15.848 1.00 91.38 97 ALA A C 1
ATOM 728 O O . ALA A 1 97 ? 13.757 3.160 16.803 1.00 91.38 97 ALA A O 1
ATOM 729 N N . ALA A 1 98 ? 15.202 4.568 15.839 1.00 93.56 98 ALA A N 1
ATOM 730 C CA . ALA A 1 98 ? 15.143 5.570 16.907 1.00 93.56 98 ALA A CA 1
ATOM 731 C C . ALA A 1 98 ? 13.889 6.469 16.845 1.00 93.56 98 ALA A C 1
ATOM 733 O O . ALA A 1 98 ? 13.580 7.175 17.809 1.00 93.56 98 ALA A O 1
ATOM 734 N N . LEU A 1 99 ? 13.172 6.485 15.717 1.00 94.62 99 LEU A N 1
ATOM 735 C CA . LEU A 1 99 ? 11.966 7.286 15.525 1.00 94.62 99 LEU A CA 1
ATOM 736 C C . LEU A 1 99 ? 10.730 6.559 16.054 1.00 94.62 99 LEU A C 1
ATOM 738 O O . LEU A 1 99 ? 10.609 5.341 15.951 1.00 94.62 99 LEU A O 1
ATOM 742 N N . LYS A 1 100 ? 9.757 7.326 16.558 1.00 95.44 100 LYS A N 1
ATOM 743 C CA . LYS A 1 100 ? 8.467 6.775 16.998 1.00 95.44 100 LYS A CA 1
ATOM 744 C C . LYS A 1 100 ? 7.721 6.161 15.815 1.00 95.44 100 LYS A C 1
ATOM 746 O O . LYS A 1 100 ? 7.315 6.889 14.903 1.00 95.44 100 LYS A O 1
ATOM 751 N N . LEU A 1 101 ? 7.520 4.849 15.875 1.00 97.38 101 LEU A N 1
ATOM 752 C CA . LEU A 1 101 ? 6.785 4.098 14.873 1.00 97.38 101 LEU A CA 1
ATOM 753 C C . LEU A 1 101 ? 5.298 4.455 14.911 1.00 97.38 101 LEU A C 1
ATOM 755 O O . LEU A 1 101 ? 4.707 4.636 15.975 1.00 97.38 101 LEU A O 1
ATOM 759 N N . ARG A 1 102 ? 4.695 4.532 13.728 1.00 97.88 102 ARG A N 1
ATOM 760 C CA . ARG A 1 102 ? 3.248 4.457 13.544 1.00 97.88 102 ARG A CA 1
ATOM 761 C C . ARG A 1 102 ? 3.000 3.557 12.350 1.00 97.88 102 ARG A C 1
ATOM 763 O O . ARG A 1 102 ? 3.296 3.957 11.227 1.00 97.88 102 ARG A O 1
ATOM 770 N N . SER A 1 103 ? 2.523 2.347 12.593 1.00 98.25 103 SER A N 1
ATOM 771 C CA . SER A 1 103 ? 2.437 1.308 11.574 1.00 98.25 103 SER A CA 1
ATOM 772 C C . SER A 1 103 ? 1.008 0.831 11.406 1.00 98.25 103 SER A C 1
ATOM 774 O O . SER A 1 103 ? 0.301 0.632 12.393 1.00 98.25 103 SER A O 1
ATOM 776 N N . VAL A 1 104 ? 0.592 0.655 10.154 1.00 98.50 104 VAL A N 1
ATOM 777 C CA . VAL A 1 104 ? -0.592 -0.130 9.817 1.00 98.50 104 VAL A CA 1
ATOM 778 C C . VAL A 1 104 ? -0.138 -1.543 9.505 1.00 98.50 104 VAL A C 1
ATOM 780 O O . VAL A 1 104 ? 0.685 -1.741 8.616 1.00 98.50 104 VAL A O 1
ATOM 783 N N . GLU A 1 105 ? -0.695 -2.517 10.207 1.00 98.56 105 GLU A N 1
ATOM 784 C CA . GLU A 1 105 ? -0.548 -3.928 9.862 1.00 98.56 105 GLU A CA 1
ATOM 785 C C . GLU A 1 105 ? -1.902 -4.462 9.421 1.00 98.56 105 GLU A C 1
ATOM 787 O O . GLU A 1 105 ? -2.896 -4.240 10.112 1.00 98.56 105 GLU A O 1
ATOM 792 N N . ALA A 1 106 ? -1.953 -5.133 8.271 1.00 98.38 106 ALA A N 1
ATOM 793 C CA . ALA A 1 106 ? -3.183 -5.695 7.728 1.00 98.38 106 ALA A CA 1
ATOM 794 C C . ALA A 1 106 ? -2.978 -7.134 7.252 1.00 98.38 106 ALA A C 1
ATOM 796 O O . ALA A 1 106 ? -2.047 -7.434 6.502 1.00 98.38 106 ALA A O 1
ATOM 797 N N . GLU A 1 107 ? -3.891 -8.011 7.659 1.00 98.56 107 GLU A N 1
ATOM 798 C CA . GLU A 1 107 ? -4.060 -9.352 7.110 1.00 98.56 107 GLU A CA 1
ATOM 799 C C . GLU A 1 107 ? -5.285 -9.364 6.194 1.00 98.56 107 GLU A C 1
ATOM 801 O O . GLU A 1 107 ? -6.385 -8.969 6.592 1.00 98.56 107 GLU A O 1
ATOM 806 N N . LEU A 1 108 ? -5.070 -9.811 4.960 1.00 98.50 108 LEU A N 1
ATOM 807 C CA . LEU A 1 108 ? -6.031 -9.813 3.862 1.00 98.50 108 LEU A CA 1
ATOM 808 C C . LEU A 1 108 ? -6.203 -11.256 3.334 1.00 98.50 108 LEU A C 1
ATOM 810 O O . LEU A 1 108 ? -5.455 -12.164 3.730 1.00 98.50 108 LEU A O 1
ATOM 814 N N . PRO A 1 109 ? -7.173 -11.521 2.440 1.00 98.00 109 PRO A N 1
ATOM 815 C CA . PRO A 1 109 ? -7.405 -12.852 1.898 1.00 98.00 109 PRO A CA 1
ATOM 816 C C . PRO A 1 109 ? -6.196 -13.354 1.104 1.00 98.00 109 PRO A C 1
ATOM 818 O O . PRO A 1 109 ? -5.267 -12.611 0.787 1.00 98.00 109 PRO A O 1
ATOM 821 N N . LEU A 1 110 ? -6.186 -14.656 0.812 1.00 96.19 110 LEU A N 1
ATOM 822 C CA . LEU A 1 110 ? -5.081 -15.340 0.119 1.00 96.19 110 LEU A CA 1
ATOM 823 C C . LEU A 1 110 ? -3.724 -15.277 0.854 1.00 96.19 110 LEU A C 1
ATOM 825 O O . LEU A 1 110 ? -2.692 -15.653 0.301 1.00 96.19 110 LEU A O 1
ATOM 829 N N . GLY A 1 111 ? -3.720 -14.865 2.127 1.00 95.94 111 GLY A N 1
ATOM 830 C CA . GLY A 1 111 ? -2.505 -14.746 2.931 1.00 95.94 111 GLY A CA 1
ATOM 831 C C . GLY A 1 111 ? -1.665 -13.515 2.595 1.00 95.94 111 GLY A C 1
ATOM 832 O O . GLY A 1 111 ? -0.486 -13.492 2.948 1.00 95.94 111 GLY A O 1
ATOM 833 N N . VAL A 1 112 ? -2.250 -12.516 1.926 1.00 97.69 112 VAL A N 1
ATOM 834 C CA . VAL A 1 112 ? -1.617 -11.214 1.706 1.00 97.69 112 VAL A CA 1
ATOM 835 C C . VAL A 1 112 ? -1.496 -10.490 3.049 1.00 97.69 112 VAL A C 1
ATOM 837 O O . VAL A 1 112 ? -2.468 -10.366 3.797 1.00 97.69 112 VAL A O 1
ATOM 840 N N . LYS A 1 113 ? -0.288 -10.023 3.364 1.00 98.12 113 LYS A N 1
ATOM 841 C CA . LYS A 1 113 ? 0.023 -9.260 4.573 1.00 98.12 113 LYS A CA 1
ATOM 842 C C . LYS A 1 113 ? 0.724 -7.964 4.212 1.00 98.12 113 LYS A C 1
ATOM 844 O O . LYS A 1 113 ? 1.642 -7.964 3.391 1.00 98.12 113 LYS A O 1
ATOM 849 N N . LEU A 1 114 ? 0.313 -6.886 4.863 1.00 97.81 114 LEU A N 1
ATOM 850 C CA . LEU A 1 114 ? 0.888 -5.558 4.698 1.00 97.81 114 LEU A CA 1
ATOM 851 C C . LEU A 1 114 ? 1.409 -5.055 6.033 1.00 97.81 114 LEU A C 1
ATOM 853 O O . LEU A 1 114 ? 0.703 -5.125 7.037 1.00 97.81 114 LEU A O 1
ATOM 857 N N . ILE A 1 115 ? 2.612 -4.496 6.006 1.00 98.12 115 ILE A N 1
ATOM 858 C CA . ILE A 1 115 ? 3.123 -3.596 7.035 1.00 98.12 115 ILE A CA 1
ATOM 859 C C . ILE A 1 115 ? 3.385 -2.266 6.341 1.00 98.12 115 ILE A C 1
ATOM 861 O O . ILE A 1 115 ? 4.093 -2.216 5.336 1.00 98.12 115 ILE A O 1
ATOM 865 N N . VAL A 1 116 ? 2.789 -1.195 6.853 1.00 98.44 116 VAL A N 1
ATOM 866 C CA . VAL A 1 116 ? 2.914 0.148 6.292 1.00 98.44 116 VAL A CA 1
ATOM 867 C C . VAL A 1 116 ? 3.337 1.103 7.394 1.00 98.44 116 VAL A C 1
ATOM 869 O O . VAL A 1 116 ? 2.526 1.514 8.226 1.00 98.44 116 VAL A O 1
ATOM 872 N N . ASN A 1 117 ? 4.616 1.472 7.411 1.00 98.50 117 ASN A N 1
ATOM 873 C CA . ASN A 1 117 ? 5.104 2.495 8.327 1.00 98.50 117 ASN A CA 1
ATOM 874 C C . ASN A 1 117 ? 4.688 3.870 7.786 1.00 98.50 117 ASN A C 1
ATOM 876 O O . ASN A 1 117 ? 5.072 4.265 6.685 1.00 98.50 117 ASN A O 1
ATOM 880 N N . ARG A 1 118 ? 3.879 4.604 8.556 1.00 97.75 118 ARG A N 1
ATOM 881 C CA . ARG A 1 118 ? 3.344 5.916 8.176 1.00 97.75 118 ARG A CA 1
ATOM 882 C C . ARG A 1 118 ? 4.271 7.023 8.673 1.00 97.75 118 ARG A C 1
ATOM 884 O O . ARG A 1 118 ? 4.259 7.399 9.852 1.00 97.75 118 ARG A O 1
ATOM 891 N N . TRP A 1 119 ? 5.037 7.615 7.766 1.00 96.56 119 TRP A N 1
ATOM 892 C CA . TRP A 1 119 ? 5.828 8.818 8.029 1.00 96.56 119 TRP A CA 1
ATOM 893 C C . TRP A 1 119 ? 4.989 10.086 7.793 1.00 96.56 119 TRP A C 1
ATOM 895 O O . TRP A 1 119 ? 3.855 9.989 7.320 1.00 96.56 119 TRP A O 1
ATOM 905 N N . PRO A 1 120 ? 5.464 11.291 8.176 1.00 95.06 120 PRO A N 1
ATOM 906 C CA . PRO A 1 120 ? 4.681 12.515 8.012 1.00 95.06 120 PRO A CA 1
ATOM 907 C C . PRO A 1 120 ? 4.233 12.779 6.570 1.00 95.06 120 PRO A C 1
ATOM 909 O O . PRO A 1 120 ? 3.112 13.234 6.391 1.00 95.06 120 PRO A O 1
ATOM 912 N N . GLY A 1 121 ? 5.067 12.458 5.574 1.00 93.06 121 GLY A N 1
ATOM 913 C CA . GLY A 1 121 ? 4.788 12.734 4.157 1.00 93.06 121 GLY A CA 1
ATOM 914 C C . GLY A 1 121 ? 5.029 11.571 3.192 1.00 93.06 121 GLY A C 1
ATOM 915 O O . GLY A 1 121 ? 4.961 11.775 1.988 1.00 93.06 121 GLY A O 1
ATOM 916 N N . HIS A 1 122 ? 5.333 10.370 3.690 1.00 95.94 122 HIS A N 1
ATOM 917 C CA . HIS A 1 122 ? 5.502 9.179 2.854 1.00 95.94 122 HIS A CA 1
ATOM 918 C C . HIS A 1 122 ? 5.200 7.896 3.634 1.00 95.94 122 HIS A C 1
ATOM 920 O O . HIS A 1 122 ? 4.941 7.931 4.843 1.00 95.94 122 HIS A O 1
ATOM 926 N N . LEU A 1 123 ? 5.231 6.776 2.923 1.00 97.75 123 LEU A N 1
ATOM 927 C CA . LEU A 1 123 ? 5.055 5.427 3.431 1.00 97.75 123 LEU A CA 1
ATOM 928 C C . LEU A 1 123 ? 6.295 4.592 3.127 1.00 97.75 123 LEU A C 1
ATOM 930 O O . LEU A 1 123 ? 6.806 4.651 2.010 1.00 97.75 123 LEU A O 1
ATOM 934 N N . ASP A 1 124 ? 6.678 3.744 4.077 1.00 96.81 124 ASP A N 1
ATOM 935 C CA . ASP A 1 124 ? 7.411 2.521 3.749 1.00 96.81 124 ASP A CA 1
ATOM 936 C C . ASP A 1 124 ? 6.422 1.362 3.746 1.00 96.81 124 ASP A C 1
ATOM 938 O O . ASP A 1 124 ? 5.583 1.251 4.645 1.00 96.81 124 ASP A O 1
ATOM 942 N N . VAL A 1 125 ? 6.518 0.499 2.738 1.00 97.19 125 VAL A N 1
ATOM 943 C CA . VAL A 1 125 ? 5.590 -0.616 2.534 1.00 97.19 125 VAL A CA 1
ATOM 944 C C . VAL A 1 125 ? 6.373 -1.917 2.474 1.00 97.19 125 VAL A C 1
ATOM 946 O O . VAL A 1 125 ? 7.272 -2.078 1.652 1.00 97.19 125 VAL A O 1
ATOM 949 N N . LEU A 1 126 ? 5.989 -2.866 3.321 1.00 96.56 126 LEU A N 1
ATOM 950 C CA . LEU A 1 126 ? 6.413 -4.251 3.236 1.00 96.56 126 LEU A CA 1
ATOM 951 C C . LEU A 1 126 ? 5.190 -5.108 2.925 1.00 96.56 126 LEU A C 1
ATOM 953 O O . LEU A 1 126 ? 4.245 -5.194 3.711 1.00 96.56 126 LEU A O 1
ATOM 957 N N . LEU A 1 127 ? 5.235 -5.753 1.766 1.00 96.00 127 LEU A N 1
ATOM 958 C CA . LEU A 1 127 ? 4.215 -6.672 1.290 1.00 96.00 127 LEU A CA 1
ATOM 959 C C . LEU A 1 127 ? 4.746 -8.102 1.387 1.00 96.00 127 LEU A C 1
ATOM 961 O O . LEU A 1 127 ? 5.827 -8.410 0.894 1.00 96.00 127 LEU A O 1
ATOM 965 N N . THR A 1 128 ? 3.973 -8.984 2.013 1.00 95.81 128 THR A N 1
ATOM 966 C CA . THR A 1 128 ? 4.237 -10.425 2.037 1.00 95.81 128 THR A CA 1
ATOM 967 C C . THR A 1 128 ? 3.045 -11.158 1.449 1.00 95.81 128 THR A C 1
ATOM 969 O O . THR A 1 128 ? 1.908 -10.936 1.855 1.00 95.81 128 THR A O 1
ATOM 972 N N . MET A 1 129 ? 3.297 -12.052 0.499 1.00 95.12 129 MET A N 1
ATOM 973 C CA . MET A 1 129 ? 2.261 -12.840 -0.159 1.00 95.12 129 MET A CA 1
ATOM 974 C C . MET A 1 129 ? 2.836 -14.148 -0.703 1.00 95.12 129 MET A C 1
ATOM 976 O O . MET A 1 129 ? 4.049 -14.357 -0.719 1.00 95.12 129 MET A O 1
ATOM 980 N N . ARG A 1 130 ? 1.945 -15.042 -1.127 1.00 93.62 130 ARG A N 1
ATOM 981 C CA . ARG A 1 130 ? 2.284 -16.267 -1.861 1.00 93.62 130 ARG A CA 1
ATOM 982 C C . ARG A 1 130 ? 2.143 -16.016 -3.368 1.00 93.62 130 ARG A C 1
ATOM 984 O O . ARG A 1 130 ? 1.422 -15.083 -3.721 1.00 93.62 130 ARG A O 1
ATOM 991 N N . PRO A 1 131 ? 2.749 -16.857 -4.232 1.00 93.94 131 PRO A N 1
ATOM 992 C CA . PRO A 1 131 ? 2.448 -16.821 -5.657 1.00 93.94 131 PRO A CA 1
ATOM 993 C C . PRO A 1 131 ? 0.937 -16.929 -5.879 1.00 93.94 131 PRO A C 1
ATOM 995 O O . PRO A 1 131 ? 0.287 -17.812 -5.303 1.00 93.94 131 PRO A O 1
ATOM 998 N N . LEU A 1 132 ? 0.382 -16.034 -6.690 1.00 93.31 132 LEU A N 1
ATOM 999 C CA . LEU A 1 132 ? -1.047 -16.022 -6.986 1.00 93.31 132 LEU A CA 1
ATOM 1000 C C . LEU A 1 132 ? -1.407 -16.992 -8.122 1.00 93.31 132 LEU A C 1
ATOM 1002 O O . LEU A 1 132 ? -0.626 -17.168 -9.063 1.00 93.31 132 LEU A O 1
ATOM 1006 N N . PRO A 1 133 ? -2.603 -17.612 -8.082 1.00 86.75 133 PRO A N 1
ATOM 1007 C CA . PRO A 1 133 ? -3.146 -18.320 -9.237 1.00 86.75 133 PRO A CA 1
ATOM 1008 C C . PRO A 1 133 ? -3.244 -17.378 -10.445 1.00 86.75 133 PRO A C 1
ATOM 1010 O O . PRO A 1 133 ? -3.720 -16.257 -10.303 1.00 86.75 133 PRO A O 1
ATOM 1013 N N . GLY A 1 134 ? -2.798 -17.829 -11.619 1.00 87.38 134 GLY A N 1
ATOM 1014 C CA . GLY A 1 134 ? -2.738 -16.993 -12.830 1.00 87.38 134 GLY A CA 1
ATOM 1015 C C . GLY A 1 134 ? -1.475 -16.129 -12.946 1.00 87.38 134 GLY A C 1
ATOM 1016 O O . GLY A 1 134 ? -1.211 -15.576 -14.009 1.00 87.38 134 GLY A O 1
ATOM 1017 N N . GLY A 1 135 ? -0.642 -16.092 -11.902 1.00 92.00 135 GLY A N 1
ATOM 1018 C CA . GLY A 1 135 ? 0.571 -15.282 -11.854 1.00 92.00 135 GLY A CA 1
ATOM 1019 C C . GLY A 1 135 ? 0.326 -13.875 -11.316 1.00 92.00 135 GLY A C 1
ATOM 1020 O O . GLY A 1 135 ? -0.785 -13.499 -10.937 1.00 92.00 135 GLY A O 1
ATOM 1021 N N . GLN A 1 136 ? 1.403 -13.104 -11.249 1.00 93.75 136 GLN A N 1
ATOM 1022 C CA . GLN A 1 136 ? 1.410 -11.718 -10.801 1.00 93.75 136 GLN A CA 1
ATOM 1023 C C . GLN A 1 136 ? 2.536 -10.961 -11.504 1.00 93.75 136 GLN A C 1
ATOM 1025 O O . GLN A 1 136 ? 3.447 -11.585 -12.042 1.00 93.75 136 GLN A O 1
ATOM 1030 N N . ASP A 1 137 ? 2.484 -9.635 -11.480 1.00 93.69 137 ASP A N 1
ATOM 1031 C CA . ASP A 1 137 ? 3.585 -8.760 -11.897 1.00 93.69 137 ASP A CA 1
ATOM 1032 C C . ASP A 1 137 ? 3.467 -7.396 -11.196 1.00 93.69 137 ASP A C 1
ATOM 1034 O O . ASP A 1 137 ? 2.529 -7.162 -10.430 1.00 93.69 137 ASP A O 1
ATOM 1038 N N . GLY A 1 138 ? 4.399 -6.485 -11.458 1.00 92.81 138 GLY A N 1
ATOM 1039 C CA . GLY A 1 138 ? 4.429 -5.129 -10.905 1.00 92.81 138 GLY A CA 1
ATOM 1040 C C . GLY A 1 138 ? 5.773 -4.810 -10.262 1.00 92.81 138 GLY A C 1
ATOM 1041 O O . GLY A 1 138 ? 6.743 -5.550 -10.406 1.00 92.81 138 GLY A O 1
ATOM 1042 N N . HIS A 1 139 ? 5.857 -3.709 -9.518 1.00 92.25 139 HIS A N 1
ATOM 1043 C CA . HIS A 1 139 ? 7.100 -3.317 -8.844 1.00 92.25 139 HIS A CA 1
ATOM 1044 C C . HIS A 1 139 ? 7.571 -4.319 -7.773 1.00 92.25 139 HIS A C 1
ATOM 1046 O O . HIS A 1 139 ? 8.722 -4.265 -7.353 1.00 92.25 139 HIS A O 1
ATOM 1052 N N . CYS A 1 140 ? 6.736 -5.251 -7.316 1.00 90.19 140 CYS A N 1
ATOM 1053 C CA . CYS A 1 140 ? 7.192 -6.362 -6.473 1.00 90.19 140 CYS A CA 1
ATOM 1054 C C . CYS A 1 140 ? 7.710 -7.576 -7.264 1.00 90.19 140 CYS A C 1
ATOM 1056 O O . CYS A 1 140 ? 8.089 -8.571 -6.643 1.00 90.19 140 CYS A O 1
ATOM 1058 N N . GLY A 1 141 ? 7.766 -7.482 -8.594 1.00 90.38 141 GLY A N 1
ATOM 1059 C CA . GLY A 1 141 ? 8.185 -8.549 -9.492 1.00 90.38 141 GLY A CA 1
ATOM 1060 C C . GLY A 1 141 ? 7.082 -9.558 -9.801 1.00 90.38 141 GLY A C 1
ATOM 1061 O O . GLY A 1 141 ? 5.967 -9.482 -9.274 1.00 90.38 141 GLY A O 1
ATOM 1062 N N . ASN A 1 142 ? 7.404 -10.532 -10.651 1.00 91.69 142 ASN A N 1
ATOM 1063 C CA . ASN A 1 142 ? 6.446 -11.547 -11.113 1.00 91.69 142 ASN A CA 1
ATOM 1064 C C . ASN A 1 142 ? 6.414 -12.832 -10.257 1.00 91.69 142 ASN A C 1
ATOM 1066 O O . ASN A 1 142 ? 5.590 -13.723 -10.478 1.00 91.69 142 ASN A O 1
ATOM 1070 N N . PHE A 1 143 ? 7.303 -12.923 -9.261 1.00 92.69 143 PHE A N 1
ATOM 1071 C CA . PHE A 1 143 ? 7.403 -14.038 -8.315 1.00 92.69 143 PHE A CA 1
ATOM 1072 C C . PHE A 1 143 ? 7.724 -15.407 -8.967 1.00 92.69 143 PHE A C 1
ATOM 1074 O O . PHE A 1 143 ? 7.367 -16.456 -8.433 1.00 92.69 143 PHE A O 1
ATOM 1081 N N . ASN A 1 144 ? 8.427 -15.439 -10.105 1.00 91.81 144 ASN A N 1
ATOM 1082 C CA . ASN A 1 144 ? 8.803 -16.685 -10.797 1.00 91.81 144 ASN A CA 1
ATOM 1083 C C . ASN A 1 144 ? 10.119 -17.329 -1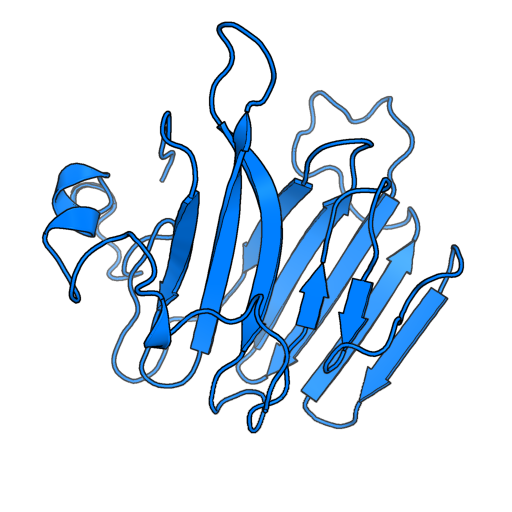0.293 1.00 91.81 144 ASN A C 1
ATOM 1085 O O . ASN A 1 144 ? 10.499 -18.401 -10.763 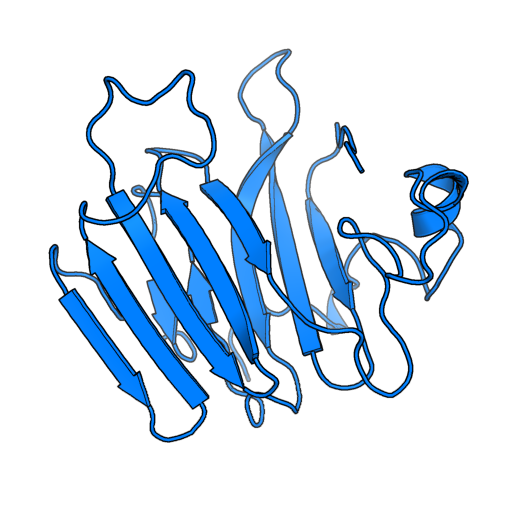1.00 91.81 144 ASN A O 1
ATOM 1089 N N . GLY A 1 145 ? 10.805 -16.695 -9.334 1.00 91.44 145 GLY A N 1
ATOM 1090 C CA . GLY A 1 145 ? 12.096 -17.148 -8.804 1.00 91.44 145 GLY A CA 1
ATOM 1091 C C . GLY A 1 145 ? 13.323 -16.671 -9.592 1.00 91.44 145 GLY A C 1
ATOM 1092 O O . GLY A 1 145 ? 14.433 -17.070 -9.244 1.00 91.44 145 GLY A O 1
ATOM 1093 N N . GLU A 1 146 ? 13.143 -15.813 -10.599 1.00 92.00 146 GLU A N 1
ATOM 1094 C CA . GLU A 1 146 ? 14.200 -15.229 -11.427 1.00 92.00 146 GLU A CA 1
ATOM 1095 C C . GLU A 1 146 ? 14.329 -13.714 -11.176 1.00 92.00 146 GLU A C 1
ATOM 1097 O O . GLU A 1 146 ? 13.715 -12.897 -11.859 1.00 92.00 146 GLU A O 1
ATOM 1102 N N . PRO A 1 147 ? 15.157 -13.287 -10.207 1.00 90.50 147 PRO A N 1
ATOM 1103 C CA . PRO A 1 147 ? 15.282 -11.872 -9.869 1.00 90.50 147 PRO A CA 1
ATOM 1104 C C . PRO A 1 147 ? 15.914 -11.027 -10.984 1.00 90.50 147 PRO A C 1
ATOM 1106 O O . PRO A 1 147 ? 15.817 -9.799 -10.928 1.00 90.50 147 PRO A O 1
ATOM 1109 N N . ALA A 1 148 ? 16.594 -11.633 -11.967 1.00 90.94 148 ALA A N 1
ATOM 1110 C CA . ALA A 1 148 ? 17.194 -10.892 -13.073 1.00 90.94 148 ALA A CA 1
ATOM 1111 C C . ALA A 1 148 ? 16.146 -10.295 -14.025 1.00 90.94 148 ALA A C 1
ATOM 1113 O O . ALA A 1 148 ? 16.465 -9.346 -14.746 1.00 90.94 148 ALA A O 1
ATOM 1114 N N . ASP A 1 149 ? 14.913 -10.817 -14.024 1.00 88.81 149 ASP A N 1
ATOM 1115 C CA . ASP A 1 149 ? 13.838 -10.308 -14.873 1.00 88.81 149 ASP A CA 1
ATOM 1116 C C . ASP A 1 149 ? 12.948 -9.246 -14.196 1.00 88.81 149 ASP A C 1
ATOM 1118 O O . ASP A 1 149 ? 12.154 -8.591 -14.868 1.00 88.81 149 ASP A O 1
ATOM 1122 N N . ASP A 1 150 ? 13.153 -8.968 -12.910 1.00 89.69 150 ASP A N 1
ATOM 1123 C CA . ASP A 1 150 ? 12.411 -7.964 -12.137 1.00 89.69 150 ASP A CA 1
ATOM 1124 C C . ASP A 1 150 ? 13.077 -6.573 -12.187 1.00 89.69 150 ASP A C 1
ATOM 1126 O O . ASP A 1 150 ? 13.165 -5.834 -11.201 1.00 89.69 150 ASP A O 1
ATOM 1130 N N . THR A 1 151 ? 13.600 -6.207 -13.357 1.00 88.62 151 THR A N 1
ATOM 1131 C CA . THR A 1 151 ? 14.122 -4.856 -13.609 1.00 88.62 151 THR A CA 1
ATOM 1132 C C . THR A 1 151 ? 13.006 -3.931 -14.073 1.00 88.62 151 THR A C 1
ATOM 1134 O O . THR A 1 151 ? 12.037 -4.386 -14.675 1.00 88.62 151 THR A O 1
ATOM 1137 N N . TYR A 1 152 ? 13.169 -2.618 -13.871 1.00 84.88 152 TYR A N 1
ATOM 1138 C CA . TYR A 1 152 ? 12.175 -1.629 -14.302 1.00 84.88 152 TYR A CA 1
ATOM 1139 C C . TYR A 1 152 ? 11.806 -1.800 -15.783 1.00 84.88 152 TYR A C 1
ATOM 1141 O O . TYR A 1 152 ? 10.638 -1.938 -16.115 1.00 84.88 152 TYR A O 1
ATOM 1149 N N . ALA A 1 153 ? 12.810 -1.897 -16.662 1.00 87.00 153 ALA A N 1
ATOM 1150 C CA . ALA A 1 153 ? 12.597 -2.042 -18.101 1.00 87.00 153 ALA A CA 1
ATOM 1151 C C . ALA A 1 153 ? 11.812 -3.312 -18.470 1.00 87.00 153 ALA A C 1
ATOM 1153 O O . ALA A 1 153 ? 10.975 -3.281 -19.371 1.00 87.00 153 ALA A O 1
ATOM 1154 N N . LEU A 1 154 ? 12.076 -4.426 -17.782 1.00 89.50 154 LEU A N 1
ATOM 1155 C CA . LEU A 1 154 ? 11.399 -5.689 -18.057 1.00 89.50 154 LEU A CA 1
ATOM 1156 C C . LEU A 1 154 ? 9.981 -5.702 -17.484 1.00 89.50 154 LEU A C 1
ATOM 1158 O O . LEU A 1 154 ? 9.071 -6.097 -18.205 1.00 89.50 154 LEU A O 1
ATOM 1162 N N . ILE A 1 155 ? 9.767 -5.182 -16.273 1.00 89.50 155 ILE A N 1
ATOM 1163 C CA . ILE A 1 155 ? 8.428 -4.988 -15.695 1.00 89.50 155 ILE A CA 1
ATOM 1164 C C . ILE A 1 155 ? 7.577 -4.106 -16.619 1.00 89.50 155 ILE A C 1
ATOM 1166 O O . ILE A 1 155 ? 6.480 -4.502 -17.001 1.00 89.50 155 ILE A O 1
ATOM 1170 N N . SER A 1 156 ? 8.112 -2.969 -17.075 1.00 86.19 156 SER A N 1
ATOM 1171 C CA . SER A 1 156 ? 7.439 -2.060 -18.016 1.00 86.19 156 SER A CA 1
ATOM 1172 C C . SER A 1 156 ? 7.051 -2.707 -19.345 1.00 86.19 156 SER A C 1
ATOM 1174 O O . SER A 1 156 ? 6.094 -2.287 -19.992 1.00 86.19 156 SER A O 1
ATOM 1176 N N . SER A 1 157 ? 7.798 -3.721 -19.787 1.00 87.38 157 SER A N 1
ATOM 1177 C CA . SER A 1 157 ? 7.521 -4.430 -21.041 1.00 87.38 157 SER A CA 1
ATOM 1178 C C . SER A 1 157 ? 6.430 -5.500 -20.916 1.00 87.38 157 SER A C 1
ATOM 1180 O O . SER A 1 157 ? 5.932 -5.994 -21.930 1.00 87.38 157 SER A O 1
ATOM 1182 N N . ARG A 1 158 ? 6.057 -5.875 -19.687 1.00 86.31 158 ARG A N 1
ATOM 1183 C CA . ARG A 1 158 ? 5.090 -6.936 -19.395 1.00 86.31 158 ARG A CA 1
ATOM 1184 C C . ARG A 1 158 ? 3.726 -6.351 -19.037 1.00 86.31 158 ARG A C 1
ATOM 1186 O O . ARG A 1 158 ? 3.588 -5.181 -18.700 1.00 86.31 158 ARG A O 1
ATOM 1193 N N . TRP A 1 159 ? 2.697 -7.190 -19.153 1.00 74.50 159 TRP A N 1
ATOM 1194 C CA . TRP A 1 159 ? 1.379 -6.993 -18.528 1.00 74.50 159 TRP A CA 1
ATOM 1195 C C . TRP A 1 159 ? 0.749 -5.590 -18.678 1.00 74.50 159 TRP A C 1
ATOM 1197 O O . TRP A 1 159 ? 0.125 -5.056 -17.761 1.00 74.50 159 TRP A O 1
ATOM 1207 N N . GLY A 1 160 ? 0.863 -5.008 -19.877 1.00 73.38 160 GLY A N 1
ATOM 1208 C CA . GLY A 1 160 ? 0.241 -3.722 -20.210 1.00 73.38 160 GLY A CA 1
ATOM 1209 C C . GLY A 1 160 ? 0.943 -2.491 -19.625 1.00 73.38 160 GLY A C 1
ATOM 1210 O O . GLY A 1 160 ? 0.393 -1.399 -19.741 1.00 73.38 160 GLY A O 1
ATOM 1211 N N . GLY A 1 161 ? 2.137 -2.655 -19.048 1.00 81.81 161 GLY A N 1
ATOM 1212 C CA . GLY A 1 161 ? 2.954 -1.587 -18.476 1.00 81.81 161 GLY A CA 1
ATOM 1213 C C . GLY A 1 161 ? 2.879 -1.490 -16.951 1.00 81.81 161 GLY A C 1
ATOM 1214 O O . GLY A 1 161 ? 2.005 -2.052 -16.292 1.00 81.81 161 GLY A O 1
ATOM 1215 N N . GLU A 1 162 ? 3.820 -0.740 -16.387 1.00 85.88 162 GLU A N 1
ATOM 1216 C CA . GLU A 1 162 ? 3.979 -0.517 -14.948 1.00 85.88 162 GLU A CA 1
ATOM 1217 C C . GLU A 1 162 ? 3.031 0.555 -14.394 1.00 85.88 162 GLU A C 1
ATOM 1219 O O . GLU A 1 162 ? 2.654 0.524 -13.220 1.00 85.88 162 GLU A O 1
ATOM 1224 N N . ARG A 1 163 ? 2.642 1.516 -15.240 1.00 91.38 163 ARG A N 1
ATOM 1225 C CA . ARG A 1 163 ? 1.758 2.622 -14.868 1.00 91.38 163 ARG A CA 1
ATOM 1226 C C . ARG A 1 163 ? 0.303 2.171 -14.864 1.00 91.38 163 ARG A C 1
ATOM 1228 O O . ARG A 1 163 ? -0.154 1.454 -15.752 1.00 91.38 163 ARG A O 1
ATOM 1235 N N . VAL A 1 164 ? -0.441 2.642 -13.875 1.00 93.38 164 VAL A N 1
ATOM 1236 C CA . VAL A 1 164 ? -1.878 2.396 -13.764 1.00 93.38 164 VAL A CA 1
ATOM 1237 C C . VAL A 1 164 ? -2.608 3.279 -14.773 1.00 93.38 164 VAL A C 1
ATOM 1239 O O . VAL A 1 164 ? -2.441 4.500 -14.783 1.00 93.38 164 VAL A O 1
ATOM 1242 N N . ALA A 1 165 ? -3.433 2.674 -15.627 1.00 92.00 165 ALA A N 1
ATOM 1243 C CA . ALA A 1 165 ? -4.328 3.423 -16.498 1.00 92.00 165 ALA A CA 1
ATOM 1244 C C . ALA A 1 165 ? -5.443 4.082 -15.671 1.00 92.00 165 ALA A C 1
ATOM 1246 O O . ALA A 1 165 ? -5.901 3.517 -14.685 1.00 92.00 165 ALA A O 1
ATOM 1247 N N . VAL A 1 166 ? -5.942 5.246 -16.101 1.00 89.50 166 VAL A N 1
ATOM 1248 C CA . VAL A 1 166 ? -6.999 5.986 -15.377 1.00 89.50 166 VAL A CA 1
ATOM 1249 C C . VAL A 1 166 ? -8.227 5.114 -15.087 1.00 89.50 166 VAL A C 1
ATOM 1251 O O . VAL A 1 166 ? -8.774 5.171 -13.991 1.00 89.50 166 VAL A O 1
ATOM 1254 N N . ALA A 1 167 ? -8.632 4.275 -16.045 1.00 90.50 167 ALA A N 1
ATOM 1255 C CA . ALA A 1 167 ? -9.777 3.375 -15.896 1.00 90.50 167 ALA A CA 1
ATOM 1256 C C . ALA A 1 167 ? -9.586 2.298 -14.810 1.00 90.50 167 ALA A C 1
ATOM 1258 O O . ALA A 1 167 ? -10.573 1.782 -14.295 1.00 90.50 167 ALA A O 1
ATOM 1259 N N . ASP A 1 168 ? -8.337 2.005 -14.442 1.00 93.00 168 ASP A N 1
ATOM 1260 C CA . ASP A 1 168 ? -7.975 0.960 -13.485 1.00 93.00 168 ASP A CA 1
ATOM 1261 C C . ASP A 1 168 ? -7.634 1.539 -12.094 1.00 93.00 168 ASP A C 1
ATOM 1263 O O . ASP A 1 168 ? -7.250 0.798 -11.191 1.00 93.00 168 ASP A O 1
ATOM 1267 N N . GLN A 1 169 ? -7.720 2.860 -11.885 1.00 93.88 169 GLN A N 1
ATOM 1268 C CA . GLN A 1 169 ? -7.285 3.496 -10.636 1.00 93.88 169 GLN A CA 1
ATOM 1269 C C . GLN A 1 169 ? -8.142 3.101 -9.426 1.00 93.88 169 GLN A C 1
ATOM 1271 O O . GLN A 1 169 ? -9.358 3.307 -9.385 1.00 93.88 169 GLN A O 1
ATOM 1276 N N . LEU A 1 170 ? -7.472 2.647 -8.364 1.00 95.25 170 LEU A N 1
ATOM 1277 C CA . LEU A 1 170 ? -8.110 2.331 -7.084 1.00 95.25 170 LEU A CA 1
ATOM 1278 C C . LEU A 1 170 ? -8.300 3.564 -6.190 1.00 95.25 170 LEU A C 1
ATOM 1280 O O . LEU A 1 170 ? -9.162 3.554 -5.314 1.00 95.25 170 LEU A O 1
ATOM 1284 N N . PHE A 1 171 ? -7.525 4.627 -6.420 1.00 91.94 171 PHE A N 1
ATOM 1285 C CA . PHE A 1 171 ? -7.551 5.857 -5.617 1.00 91.94 171 PHE A CA 1
ATOM 1286 C C . PHE A 1 171 ? -8.754 6.769 -5.892 1.00 91.94 171 PHE A C 1
ATOM 1288 O O . PHE A 1 171 ? -8.964 7.739 -5.166 1.00 91.94 171 PHE A O 1
ATOM 1295 N N . MET A 1 172 ? -9.527 6.502 -6.944 1.00 76.75 172 MET A N 1
ATOM 1296 C CA . MET A 1 172 ? -10.776 7.216 -7.196 1.00 76.75 172 MET A CA 1
ATOM 1297 C C . MET A 1 172 ? -11.912 6.615 -6.364 1.00 76.75 172 MET A C 1
ATOM 1299 O O . MET A 1 172 ? -11.929 5.409 -6.111 1.00 76.75 172 MET A O 1
ATOM 1303 N N . ALA A 1 173 ? -12.873 7.447 -5.952 1.00 53.28 173 ALA A N 1
ATOM 1304 C CA . ALA A 1 173 ? -14.088 6.964 -5.302 1.00 53.28 173 ALA A CA 1
ATOM 1305 C C . ALA A 1 173 ? -14.780 5.930 -6.206 1.00 53.28 173 ALA A C 1
ATOM 1307 O O . ALA A 1 173 ? -14.907 6.154 -7.412 1.00 53.28 173 ALA A O 1
ATOM 1308 N N . ALA A 1 174 ? -15.200 4.800 -5.631 1.00 47.44 174 ALA A N 1
ATOM 1309 C CA . ALA A 1 174 ? -16.091 3.883 -6.331 1.00 47.44 174 ALA A CA 1
ATOM 1310 C C . ALA A 1 174 ? -17.379 4.654 -6.674 1.00 47.44 174 ALA A C 1
ATOM 1312 O O . ALA A 1 174 ? -17.953 5.296 -5.793 1.00 47.44 174 ALA A O 1
ATOM 1313 N N . GLN A 1 175 ? -17.753 4.670 -7.956 1.00 34.34 175 GLN A N 1
ATOM 1314 C CA . GLN A 1 175 ? -19.017 5.251 -8.419 1.00 34.34 175 GLN A CA 1
ATOM 1315 C C . GLN A 1 175 ? -20.207 4.407 -7.971 1.00 34.34 175 GLN A C 1
ATOM 1317 O O . GLN A 1 175 ? -20.074 3.162 -7.981 1.00 34.34 175 GLN A O 1
#

Radius of gyration: 15.53 Å; chains: 1; bounding box: 37×37×40 Å

pLDDT: mean 91.94, std 9.86, range [34.34, 98.69]

Foldseek 3Di:
DDAFAQDFAKWFAKDFQFKTKIFGWDDPDPPDTTFGQKIKIAGVLLPGWIWMDGAPQDATDILNHGDCPDEFDWDDDPQAKTKTWYQPDDDPPPVCRVPRWTWIWMQGPQRWIWIWTHHNRHIDIDIDHDADVRFMAECNGGPPPDVVQNYQVNSQVPDVGGHDDPVRDRPDRDD

Secondary structure (DSSP, 8-state):
------S-EEEEEEE-SS-EEEEEEE--STTSPPEEEEEEEESGGGTT--EEE--TTS-EEETTEEES-SSSEEEEETTTEEEEEES-S--SSGGGTTS---EEEEE-GGG-EEEEEE-SS-EEEEEE-PPPTT--BSTT---SS-GGG-SHHHHHHSTT-SBPPGGG-SSSPP-

Sequence (175 aa):
VHLRILDEGDFWIVRSDCVEIQARYGTGGEGSPAVIQALAVGGSFLQGHRLIVEPRSGQITWDGVEVLGAFPSAISVQGLVRASYDDRGAHIDSSLAALKLRSVEAELPLGVKLIVNRWPGHLDVLLTMRPLPGGQDGHCGNFNGEPADDTYALISSRWGGERVAVADQLFMAAQ